Protein AF-A0A4Y1ZIG0-F1 (afdb_monomer_lite)

Sequence (84 aa):
MYGHQFYHASIHEKVKFLNQQLADKKSFNAICEENFLDPEDVKTEMRRKGYYYFRELNWFVHISNLNHEDTDYSDRTVVNSESS

Structure (mmCIF, N/CA/C/O backbone):
data_AF-A0A4Y1ZIG0-F1
#
_entry.id   AF-A0A4Y1ZIG0-F1
#
loop_
_atom_site.group_PDB
_atom_site.id
_atom_site.type_symbol
_atom_site.label_atom_id
_atom_site.label_alt_id
_atom_site.label_comp_id
_atom_site.label_asym_id
_atom_site.label_entity_id
_atom_site.label_seq_id
_atom_site.pdbx_PDB_ins_code
_atom_site.Cartn_x
_atom_site.Cartn_y
_atom_site.Cartn_z
_atom_site.occupancy
_atom_site.B_iso_or_equiv
_atom_site.auth_seq_id
_atom_site.auth_comp_id
_atom_site.auth_asym_id
_atom_site.auth_atom_id
_atom_site.pdbx_PDB_model_num
ATOM 1 N N . MET A 1 1 ? 11.007 -5.828 -5.230 1.00 50.72 1 MET A N 1
ATOM 2 C CA . MET A 1 1 ? 10.912 -7.127 -4.520 1.00 50.72 1 MET A CA 1
ATOM 3 C C . MET A 1 1 ? 10.017 -8.002 -5.383 1.00 50.72 1 MET A C 1
ATOM 5 O O . MET A 1 1 ? 9.019 -7.483 -5.858 1.00 50.72 1 MET A O 1
ATOM 9 N N . TYR A 1 2 ? 10.385 -9.247 -5.695 1.00 57.00 2 TYR A N 1
ATOM 10 C CA . TYR A 1 2 ? 9.563 -10.079 -6.588 1.00 57.00 2 TYR A CA 1
ATOM 11 C C . TYR A 1 2 ? 8.175 -10.265 -5.959 1.00 57.00 2 TYR A C 1
ATOM 13 O O . TYR A 1 2 ? 8.114 -10.695 -4.808 1.00 57.00 2 TYR A O 1
ATOM 21 N N . GLY A 1 3 ? 7.087 -9.941 -6.673 1.00 63.66 3 GLY A N 1
ATOM 22 C CA . GLY A 1 3 ? 5.711 -9.942 -6.144 1.00 63.66 3 GLY A CA 1
ATOM 23 C C . GLY A 1 3 ? 5.317 -11.215 -5.380 1.00 63.66 3 GLY A C 1
ATOM 24 O O . GLY A 1 3 ? 4.554 -11.165 -4.423 1.00 63.66 3 GLY A O 1
ATOM 25 N N . HIS A 1 4 ? 5.949 -12.348 -5.689 1.00 69.75 4 HIS A N 1
ATOM 26 C CA . HIS A 1 4 ? 5.808 -13.600 -4.944 1.00 69.75 4 HIS A CA 1
ATOM 27 C C . HIS A 1 4 ? 6.185 -13.486 -3.453 1.00 69.75 4 HIS A C 1
ATOM 29 O O . HIS A 1 4 ? 5.497 -14.029 -2.594 1.00 69.75 4 HIS A O 1
ATOM 35 N N . GLN A 1 5 ? 7.258 -12.759 -3.121 1.00 77.69 5 GLN A N 1
ATOM 36 C CA . GLN A 1 5 ? 7.686 -12.530 -1.734 1.00 77.69 5 GLN A CA 1
ATOM 37 C C . GLN A 1 5 ? 6.700 -11.639 -0.980 1.00 77.69 5 GLN A C 1
ATOM 39 O O . GLN A 1 5 ? 6.517 -11.817 0.222 1.00 77.69 5 GLN A O 1
ATOM 44 N N . PHE A 1 6 ? 6.043 -10.715 -1.689 1.00 83.12 6 PHE A N 1
ATOM 45 C CA . PHE A 1 6 ? 5.016 -9.870 -1.099 1.00 83.12 6 PHE A CA 1
ATOM 46 C C . PHE A 1 6 ? 3.868 -10.732 -0.581 1.00 83.12 6 PHE A C 1
ATOM 48 O O . PHE A 1 6 ? 3.542 -10.628 0.593 1.00 83.12 6 PHE A O 1
ATOM 55 N N . TYR A 1 7 ? 3.314 -11.642 -1.391 1.00 80.31 7 TYR A N 1
ATOM 56 C CA . TYR A 1 7 ? 2.157 -12.449 -0.983 1.00 80.31 7 TYR A CA 1
ATOM 57 C C . TYR A 1 7 ? 2.421 -13.383 0.207 1.00 80.31 7 TYR A C 1
ATOM 59 O O . TYR A 1 7 ? 1.488 -13.643 0.968 1.00 80.31 7 TYR A O 1
ATOM 67 N N . HIS A 1 8 ? 3.666 -13.820 0.417 1.00 85.75 8 HIS A N 1
ATOM 68 C CA . HIS A 1 8 ? 4.052 -14.632 1.578 1.00 85.75 8 HIS A CA 1
ATOM 69 C C . HIS A 1 8 ? 4.318 -13.825 2.858 1.00 85.75 8 HIS A C 1
ATOM 71 O O . HIS A 1 8 ? 4.368 -14.417 3.935 1.00 85.75 8 HIS A O 1
ATOM 77 N N . ALA A 1 9 ? 4.495 -12.505 2.763 1.00 87.81 9 ALA A N 1
ATOM 78 C CA . ALA A 1 9 ? 4.738 -11.659 3.925 1.00 87.81 9 ALA A CA 1
ATOM 79 C C . ALA A 1 9 ? 3.487 -11.527 4.808 1.00 87.81 9 ALA A C 1
ATOM 81 O O . ALA A 1 9 ? 2.347 -11.661 4.348 1.00 87.81 9 ALA A O 1
ATOM 82 N N . SER A 1 10 ? 3.687 -11.222 6.090 1.00 89.81 10 SER A N 1
ATOM 83 C CA . SER A 1 10 ? 2.571 -10.936 6.990 1.00 89.81 10 SER A CA 1
ATOM 84 C C . SER A 1 10 ? 1.836 -9.661 6.564 1.00 89.81 10 SER A C 1
ATOM 86 O O . SER A 1 10 ? 2.417 -8.749 5.973 1.00 89.81 10 SER A O 1
ATOM 88 N N . ILE A 1 11 ? 0.547 -9.550 6.906 1.00 89.25 11 ILE A N 1
ATOM 89 C CA . ILE A 1 11 ? -0.239 -8.352 6.569 1.00 89.25 11 ILE A CA 1
ATOM 90 C C . ILE A 1 11 ? 0.400 -7.068 7.116 1.00 89.25 11 ILE A C 1
ATOM 92 O O . ILE A 1 11 ? 0.406 -6.041 6.442 1.00 89.25 11 ILE A O 1
ATOM 96 N N . HIS A 1 12 ? 1.002 -7.140 8.305 1.00 88.12 12 HIS A N 1
ATOM 97 C CA . HIS A 1 12 ? 1.665 -6.004 8.933 1.00 88.12 12 HIS A CA 1
ATOM 98 C C . HIS A 1 12 ? 2.885 -5.542 8.122 1.00 88.12 12 HIS A C 1
ATOM 100 O O . HIS A 1 12 ? 3.061 -4.346 7.893 1.00 88.12 12 HIS A O 1
ATOM 106 N N . GLU A 1 13 ? 3.699 -6.481 7.634 1.00 90.50 13 GLU A N 1
ATOM 107 C CA . GLU A 1 13 ? 4.845 -6.183 6.768 1.00 90.50 13 GLU A CA 1
ATOM 108 C C . GLU A 1 13 ? 4.404 -5.616 5.420 1.00 90.50 13 GLU A C 1
ATOM 110 O O . GLU A 1 13 ? 4.971 -4.624 4.963 1.00 90.50 13 GLU A O 1
ATOM 115 N N . LYS A 1 14 ? 3.353 -6.188 4.818 1.00 91.19 14 LYS A N 1
ATOM 116 C CA . LYS A 1 14 ? 2.779 -5.697 3.558 1.00 91.19 14 LYS A CA 1
ATOM 117 C C . LYS A 1 14 ? 2.314 -4.246 3.686 1.00 91.19 14 LYS A C 1
ATOM 119 O O . LYS A 1 14 ? 2.680 -3.408 2.866 1.00 91.19 14 LYS A O 1
ATOM 124 N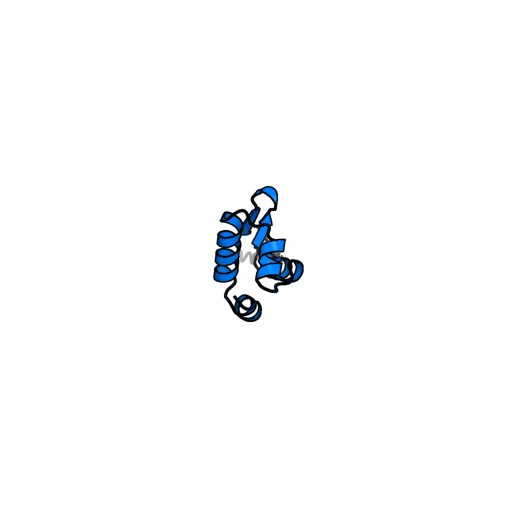 N . VAL A 1 15 ? 1.545 -3.930 4.730 1.00 91.50 15 VAL A N 1
ATOM 125 C CA . VAL A 1 15 ? 1.043 -2.569 4.985 1.00 91.50 15 VAL A CA 1
ATOM 126 C C . VAL A 1 15 ? 2.193 -1.604 5.256 1.00 91.50 15 VAL A C 1
ATOM 128 O O . VAL A 1 15 ? 2.201 -0.498 4.720 1.00 91.50 15 VAL A O 1
ATOM 131 N N . LYS A 1 16 ? 3.188 -2.019 6.049 1.00 91.94 16 LYS A N 1
ATOM 132 C CA . LYS A 1 16 ? 4.377 -1.206 6.320 1.00 91.94 16 LYS A CA 1
ATOM 133 C C . LYS A 1 16 ? 5.130 -0.874 5.032 1.00 91.94 16 LYS A C 1
ATOM 135 O O . LYS A 1 16 ? 5.429 0.293 4.806 1.00 91.94 16 LYS A O 1
ATOM 140 N N . PHE A 1 17 ? 5.382 -1.871 4.185 1.00 90.62 17 PHE A N 1
ATOM 141 C CA . PHE A 1 17 ? 6.033 -1.684 2.889 1.00 90.62 17 PHE A CA 1
ATOM 142 C C . PHE A 1 17 ? 5.241 -0.731 1.988 1.00 90.62 17 PHE A C 1
ATOM 144 O O . PHE A 1 17 ? 5.793 0.249 1.493 1.00 90.62 17 PHE A O 1
ATOM 151 N N . LEU A 1 18 ? 3.937 -0.975 1.814 1.00 91.06 18 LEU A N 1
ATOM 152 C CA . LEU A 1 18 ? 3.086 -0.135 0.971 1.00 91.06 18 LEU A CA 1
ATOM 153 C C . LEU A 1 18 ? 3.079 1.313 1.461 1.00 91.06 18 LEU A C 1
ATOM 155 O O . LEU A 1 18 ? 3.303 2.222 0.672 1.00 91.06 18 LEU A O 1
ATOM 159 N N . ASN A 1 19 ? 2.892 1.538 2.760 1.00 92.25 19 ASN A N 1
ATOM 160 C CA . ASN A 1 19 ? 2.854 2.884 3.325 1.00 92.25 19 ASN A CA 1
ATOM 161 C C . ASN A 1 19 ? 4.206 3.607 3.240 1.00 92.25 19 ASN A C 1
ATOM 163 O O . ASN A 1 19 ? 4.226 4.811 3.009 1.00 92.25 19 ASN A O 1
ATOM 167 N N . GLN A 1 20 ? 5.330 2.892 3.361 1.00 91.50 20 GLN A N 1
ATOM 168 C CA . GLN A 1 20 ? 6.660 3.466 3.119 1.00 91.50 20 GLN A CA 1
ATOM 169 C C . GLN A 1 20 ? 6.810 3.935 1.667 1.00 91.50 20 GLN A C 1
ATOM 171 O O . GLN A 1 20 ? 7.190 5.075 1.430 1.00 91.50 20 GLN A O 1
ATOM 176 N N . GLN A 1 21 ? 6.429 3.099 0.701 1.00 89.81 21 GLN A N 1
ATOM 177 C CA . GLN A 1 21 ? 6.504 3.454 -0.719 1.00 89.81 21 GLN A CA 1
ATOM 178 C C . GLN A 1 21 ? 5.535 4.589 -1.094 1.00 89.81 21 GLN A C 1
ATOM 180 O O . GLN A 1 21 ? 5.834 5.421 -1.950 1.00 89.81 21 GLN A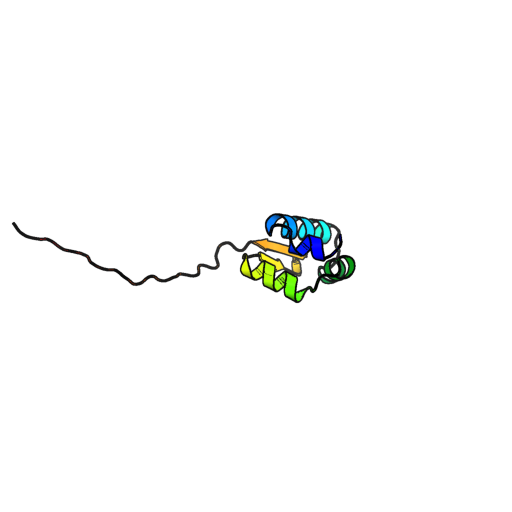 O 1
ATOM 185 N N . LEU A 1 22 ? 4.361 4.634 -0.459 1.00 90.31 22 LEU A N 1
ATOM 186 C CA . LEU A 1 22 ? 3.373 5.689 -0.668 1.00 90.31 22 LEU A CA 1
ATOM 187 C C . LEU A 1 22 ? 3.806 7.034 -0.053 1.00 90.31 22 LEU A C 1
ATOM 189 O O . LEU A 1 22 ? 3.439 8.089 -0.582 1.00 90.31 22 LEU A O 1
ATOM 193 N N . ALA A 1 23 ? 4.606 7.012 1.021 1.00 89.56 23 ALA A N 1
ATOM 194 C CA . ALA A 1 23 ? 5.187 8.211 1.627 1.00 89.56 23 ALA A CA 1
ATOM 195 C C . ALA A 1 23 ? 6.151 8.934 0.669 1.00 89.56 23 ALA A C 1
ATOM 197 O O . ALA A 1 23 ? 6.184 10.165 0.646 1.00 89.56 23 ALA A O 1
ATOM 198 N N . ASP A 1 24 ? 6.825 8.191 -0.214 1.00 84.94 24 ASP A N 1
ATOM 199 C CA . ASP A 1 24 ? 7.673 8.731 -1.287 1.00 84.94 24 ASP A CA 1
ATOM 200 C C . ASP A 1 24 ? 6.866 9.346 -2.455 1.00 84.94 24 ASP A C 1
ATOM 202 O O . ASP A 1 24 ? 7.389 9.578 -3.545 1.00 84.94 24 ASP A O 1
ATOM 206 N N . LYS A 1 25 ? 5.569 9.625 -2.243 1.00 72.62 25 LYS A N 1
ATOM 207 C CA . LYS A 1 25 ? 4.611 10.196 -3.210 1.00 72.62 25 LYS A CA 1
ATOM 208 C C . LYS A 1 25 ? 4.407 9.369 -4.481 1.00 72.62 25 LYS A C 1
ATOM 210 O O . LYS A 1 25 ? 3.871 9.877 -5.469 1.00 72.62 25 LYS A O 1
ATOM 215 N N . LYS A 1 26 ? 4.766 8.085 -4.468 1.00 80.44 26 LYS A N 1
ATOM 216 C CA . LYS A 1 26 ? 4.372 7.163 -5.535 1.00 80.44 26 LYS A CA 1
ATOM 217 C C . LYS A 1 26 ? 2.875 6.876 -5.439 1.00 80.44 26 LYS A C 1
ATOM 219 O O . LYS A 1 26 ? 2.312 6.779 -4.348 1.00 80.44 26 LYS A O 1
ATOM 224 N N . SER A 1 27 ? 2.219 6.743 -6.590 1.00 89.12 27 SER A N 1
ATOM 225 C CA . SER A 1 27 ? 0.833 6.273 -6.622 1.00 89.12 27 SER A CA 1
ATOM 226 C C . SER A 1 27 ? 0.783 4.783 -6.289 1.00 89.12 27 SER A C 1
ATOM 228 O O . SER A 1 27 ? 1.701 4.040 -6.639 1.00 89.12 27 SER A O 1
ATOM 230 N N . PHE A 1 28 ? -0.302 4.328 -5.662 1.00 91.38 28 PHE A N 1
ATOM 231 C CA . PHE A 1 28 ? -0.490 2.904 -5.372 1.00 91.38 28 PHE A CA 1
ATOM 232 C C . PHE A 1 28 ? -0.344 2.022 -6.622 1.00 91.38 28 PHE A C 1
ATOM 234 O O . PHE A 1 28 ? 0.352 1.014 -6.579 1.00 91.38 28 PHE A O 1
ATOM 241 N N . ASN A 1 29 ? -0.907 2.449 -7.757 1.00 90.50 29 ASN A N 1
ATOM 242 C CA . ASN A 1 29 ? -0.801 1.710 -9.016 1.00 90.50 29 ASN A CA 1
ATOM 243 C C . ASN A 1 29 ? 0.652 1.581 -9.499 1.00 90.50 29 ASN A C 1
ATOM 245 O O . ASN A 1 29 ? 1.044 0.502 -9.925 1.00 90.50 29 ASN A O 1
ATOM 249 N N . ALA A 1 30 ? 1.459 2.640 -9.378 1.00 90.69 30 ALA A N 1
ATOM 250 C CA . ALA A 1 30 ? 2.875 2.586 -9.744 1.00 90.69 30 ALA A CA 1
ATOM 251 C C . ALA A 1 30 ? 3.664 1.630 -8.834 1.00 90.69 30 ALA A C 1
ATOM 253 O O . ALA A 1 30 ? 4.517 0.886 -9.304 1.00 90.69 30 ALA A O 1
ATOM 254 N N . ILE A 1 31 ? 3.350 1.599 -7.533 1.00 90.75 31 ILE A N 1
ATOM 255 C CA . ILE A 1 31 ? 3.972 0.656 -6.589 1.00 90.75 31 ILE A CA 1
ATOM 256 C C . ILE A 1 31 ? 3.616 -0.785 -6.961 1.00 90.75 31 ILE A C 1
ATOM 258 O O . ILE A 1 31 ? 4.484 -1.658 -6.924 1.00 90.75 31 ILE A O 1
ATOM 262 N N . CYS A 1 32 ? 2.358 -1.036 -7.323 1.00 90.94 32 CYS A N 1
ATOM 263 C CA . CYS A 1 32 ? 1.912 -2.344 -7.786 1.00 90.94 32 CYS A CA 1
ATOM 264 C C . CYS A 1 32 ? 2.636 -2.767 -9.070 1.00 90.94 32 CYS A C 1
ATOM 266 O O . CYS A 1 32 ? 3.174 -3.869 -9.116 1.00 90.94 32 CYS A O 1
ATOM 268 N N . GLU A 1 33 ? 2.733 -1.881 -10.060 1.00 89.88 33 GLU A N 1
ATOM 269 C CA . GLU A 1 33 ? 3.427 -2.139 -11.326 1.00 89.88 33 GLU A CA 1
ATOM 270 C C . GLU A 1 33 ? 4.917 -2.459 -11.116 1.00 89.88 33 GLU A C 1
ATOM 272 O O . GLU A 1 33 ? 5.399 -3.492 -11.577 1.00 89.88 33 GLU A O 1
ATOM 277 N N . GLU A 1 34 ? 5.632 -1.647 -10.329 1.00 89.25 34 GLU A N 1
ATOM 278 C CA . GLU A 1 34 ? 7.055 -1.854 -10.012 1.00 89.25 34 GLU A CA 1
ATOM 279 C C . GLU A 1 34 ? 7.336 -3.184 -9.290 1.00 89.25 34 GLU A C 1
ATOM 281 O O . GLU A 1 34 ? 8.450 -3.711 -9.351 1.00 89.25 34 GLU A O 1
ATOM 286 N 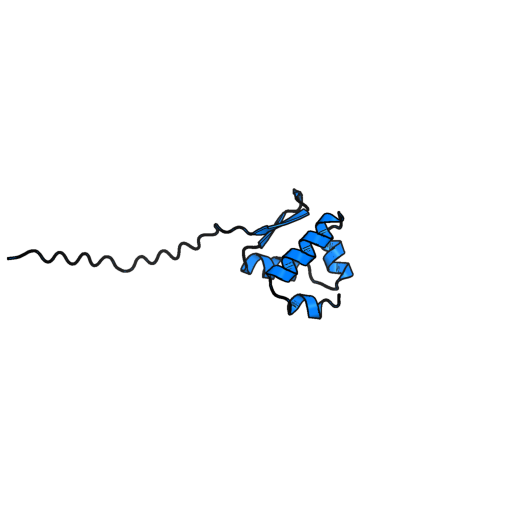N . ASN A 1 35 ? 6.347 -3.716 -8.567 1.00 87.25 35 ASN A N 1
ATOM 287 C CA . ASN A 1 35 ? 6.483 -4.943 -7.782 1.00 87.25 35 ASN A CA 1
ATOM 288 C C . ASN A 1 35 ? 5.733 -6.136 -8.391 1.00 87.25 35 ASN A C 1
ATOM 290 O O . ASN A 1 35 ? 5.693 -7.194 -7.761 1.00 87.25 35 ASN A O 1
ATOM 294 N N . PHE A 1 36 ? 5.197 -5.998 -9.609 1.00 88.19 36 PHE A N 1
ATOM 295 C CA . PHE A 1 36 ? 4.411 -7.032 -10.292 1.00 88.19 36 PHE A CA 1
ATOM 296 C C . PHE A 1 36 ? 3.242 -7.546 -9.434 1.00 88.19 36 PHE A C 1
ATOM 298 O O . PHE A 1 36 ? 3.038 -8.752 -9.293 1.00 88.19 36 PHE A O 1
ATOM 305 N N . LEU A 1 37 ? 2.512 -6.621 -8.812 1.00 89.31 37 LEU A N 1
ATOM 306 C CA . LEU A 1 37 ? 1.337 -6.897 -7.990 1.00 89.31 37 LEU A CA 1
ATOM 307 C C . LEU A 1 37 ? 0.070 -6.474 -8.727 1.00 89.31 37 LEU A C 1
ATOM 309 O O . LEU A 1 37 ? 0.048 -5.423 -9.369 1.00 89.31 37 LEU A O 1
ATOM 313 N N . ASP A 1 38 ? -1.004 -7.239 -8.555 1.00 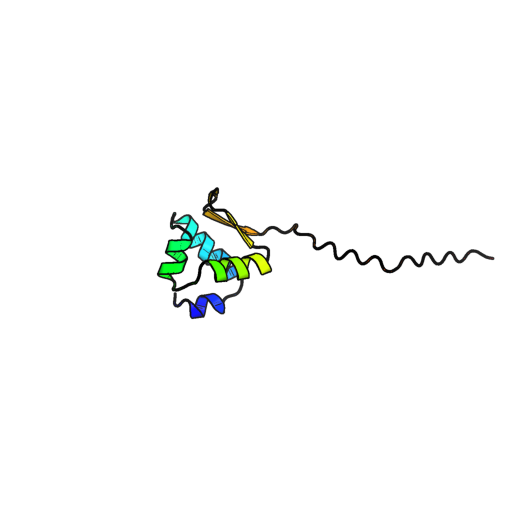90.62 38 ASP A N 1
ATOM 314 C CA . ASP A 1 38 ? -2.328 -6.799 -8.983 1.00 90.62 38 ASP A CA 1
ATOM 315 C C . ASP A 1 38 ? -2.934 -5.857 -7.916 1.00 90.62 38 ASP A C 1
ATOM 317 O O . ASP A 1 38 ? -3.056 -6.236 -6.743 1.00 90.62 38 ASP A O 1
ATOM 321 N N . PRO A 1 39 ? -3.287 -4.608 -8.274 1.00 91.19 39 PRO A N 1
ATOM 322 C CA . PRO A 1 39 ? -3.795 -3.631 -7.317 1.00 91.19 39 PRO A CA 1
ATOM 323 C C . PRO A 1 39 ? -5.143 -4.029 -6.703 1.00 91.19 39 PRO A C 1
ATOM 325 O O . PRO A 1 39 ? -5.405 -3.677 -5.549 1.00 91.19 39 PRO A O 1
ATOM 328 N N . GLU A 1 40 ? -6.001 -4.743 -7.431 1.00 92.06 40 GLU A N 1
ATOM 329 C CA . GLU A 1 40 ? -7.297 -5.195 -6.926 1.00 92.06 40 GLU A CA 1
ATOM 330 C C . GLU A 1 40 ? -7.145 -6.400 -5.998 1.00 92.06 40 GLU A C 1
ATOM 332 O O . GLU A 1 40 ? -7.801 -6.441 -4.950 1.00 92.06 40 GLU A O 1
ATOM 337 N N . ASP A 1 41 ? -6.219 -7.313 -6.289 1.00 91.19 41 ASP A N 1
ATOM 338 C CA . ASP A 1 41 ? -5.895 -8.415 -5.377 1.00 91.19 41 ASP A CA 1
ATOM 339 C C . ASP A 1 41 ? -5.334 -7.894 -4.054 1.00 91.19 41 ASP A C 1
ATOM 341 O O . ASP A 1 41 ? -5.789 -8.294 -2.978 1.00 91.19 41 ASP A O 1
ATOM 345 N N . VAL A 1 42 ? -4.391 -6.946 -4.113 1.00 91.44 42 VAL A N 1
ATOM 346 C CA . VAL A 1 42 ? -3.807 -6.338 -2.910 1.00 91.44 42 VAL A CA 1
ATOM 347 C C . VAL A 1 42 ? -4.888 -5.635 -2.092 1.00 91.44 42 VAL A C 1
ATOM 349 O O . VAL A 1 42 ? -4.989 -5.867 -0.889 1.00 91.44 42 VAL A O 1
ATOM 352 N N . LYS A 1 43 ? -5.748 -4.816 -2.713 1.00 91.69 43 LYS A N 1
ATOM 353 C CA . LYS A 1 43 ? -6.864 -4.169 -2.000 1.00 91.69 43 LYS A CA 1
ATOM 354 C C . LYS A 1 43 ? -7.819 -5.190 -1.388 1.00 91.69 43 LYS A C 1
ATOM 356 O O . LYS A 1 43 ? -8.275 -4.987 -0.265 1.00 91.69 43 LYS A O 1
ATOM 361 N N . THR A 1 44 ? -8.127 -6.267 -2.105 1.00 91.25 44 THR A N 1
ATOM 362 C CA . THR A 1 44 ? -9.031 -7.322 -1.634 1.00 91.25 44 THR A CA 1
ATOM 363 C C . THR A 1 44 ? -8.451 -8.037 -0.420 1.00 91.25 44 THR A C 1
ATOM 365 O O . THR A 1 44 ? -9.152 -8.225 0.577 1.00 91.25 44 THR A O 1
ATOM 368 N N . GLU A 1 45 ? -7.166 -8.388 -0.459 1.00 90.25 45 GLU A N 1
ATOM 369 C CA . GLU A 1 45 ? -6.476 -9.002 0.673 1.00 90.25 45 GLU A CA 1
ATOM 370 C C . GLU A 1 45 ? -6.435 -8.061 1.887 1.00 90.25 45 GLU A C 1
ATOM 372 O O . GLU A 1 45 ? -6.793 -8.460 2.998 1.00 90.25 45 GLU A O 1
ATOM 377 N N . MET A 1 46 ? -6.072 -6.795 1.668 1.00 90.94 46 MET A N 1
ATOM 378 C CA . MET A 1 46 ? -6.024 -5.758 2.704 1.00 90.94 46 MET A CA 1
ATOM 379 C C . MET A 1 46 ? -7.388 -5.568 3.366 1.00 90.94 46 MET A C 1
ATOM 381 O O . MET A 1 46 ? -7.492 -5.570 4.596 1.00 90.94 46 MET A O 1
ATOM 385 N N . ARG A 1 47 ? -8.454 -5.511 2.561 1.00 90.62 47 ARG A N 1
ATOM 386 C CA . ARG A 1 47 ? -9.829 -5.339 3.036 1.00 90.62 47 ARG A CA 1
ATOM 387 C C . ARG A 1 47 ? -10.279 -6.496 3.928 1.00 90.62 47 ARG A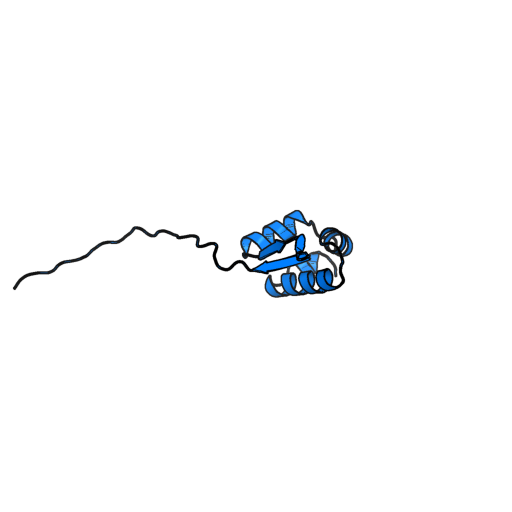 C 1
ATOM 389 O O . ARG A 1 47 ? -10.886 -6.248 4.966 1.00 90.62 47 ARG A O 1
ATOM 396 N N . ARG A 1 48 ? -9.920 -7.745 3.596 1.00 89.06 48 ARG A N 1
ATOM 397 C CA . ARG A 1 48 ? -10.193 -8.930 4.443 1.00 89.06 48 ARG A CA 1
ATOM 398 C C . ARG A 1 48 ? -9.541 -8.849 5.826 1.00 89.06 48 ARG A C 1
ATOM 400 O O . ARG A 1 48 ? -9.923 -9.591 6.724 1.00 89.06 48 ARG A O 1
ATOM 407 N N . LYS A 1 49 ? -8.541 -7.984 5.989 1.00 89.31 49 LYS A N 1
ATOM 408 C CA . LYS A 1 49 ? -7.819 -7.749 7.243 1.00 89.31 49 LYS A CA 1
ATOM 409 C C . LYS A 1 49 ? -8.135 -6.385 7.863 1.00 89.31 49 LYS A C 1
ATOM 411 O O . LYS A 1 49 ? -7.428 -5.971 8.770 1.00 89.31 49 LYS A O 1
ATOM 416 N N . GLY A 1 50 ? -9.164 -5.691 7.374 1.00 91.12 50 GLY A N 1
ATOM 417 C CA . GLY A 1 50 ? -9.589 -4.393 7.903 1.00 91.12 50 GLY A CA 1
ATOM 418 C C . GLY A 1 50 ? -8.761 -3.200 7.418 1.00 91.12 50 GLY A C 1
ATOM 419 O O . GLY A 1 50 ? -8.930 -2.101 7.940 1.00 91.12 50 GLY A O 1
ATOM 420 N N . TYR A 1 51 ? -7.884 -3.376 6.427 1.00 93.12 51 TYR A N 1
ATOM 421 C CA . TYR A 1 51 ? -7.089 -2.293 5.846 1.00 93.12 51 TYR A CA 1
ATOM 422 C C . TYR A 1 51 ? -7.728 -1.740 4.571 1.00 93.12 51 TYR A C 1
ATOM 424 O O . TYR A 1 51 ? -8.109 -2.486 3.669 1.00 93.12 51 TYR A O 1
ATOM 432 N N . TYR A 1 52 ? -7.787 -0.414 4.470 1.00 92.06 52 TYR A N 1
ATOM 433 C CA . TYR A 1 52 ? -8.386 0.298 3.343 1.00 92.06 52 TYR A CA 1
ATOM 434 C C . TYR A 1 52 ? -7.417 1.335 2.786 1.00 92.06 52 TYR A C 1
ATOM 436 O O . TYR A 1 52 ? -6.798 2.083 3.543 1.00 92.06 52 TYR A O 1
ATOM 444 N N . TYR A 1 53 ? -7.302 1.382 1.458 1.00 92.06 53 TYR A N 1
ATOM 445 C CA . TYR A 1 53 ? -6.528 2.408 0.767 1.00 92.06 53 TYR A CA 1
ATOM 446 C C . TYR A 1 53 ? -7.352 3.686 0.608 1.00 92.06 53 TYR A C 1
ATOM 448 O O . TYR A 1 53 ? -8.397 3.676 -0.046 1.00 92.06 53 TYR A O 1
ATOM 456 N N . PHE A 1 54 ? -6.849 4.790 1.153 1.00 90.38 54 PHE A N 1
ATOM 457 C CA . PHE A 1 54 ? -7.419 6.121 0.987 1.00 90.38 54 PHE A CA 1
ATOM 458 C C . PHE A 1 54 ? -6.565 6.917 0.007 1.00 90.38 54 PHE A C 1
ATOM 460 O O . PHE A 1 54 ? -5.436 7.290 0.319 1.00 90.38 54 PHE A O 1
ATOM 467 N N . ARG A 1 55 ? -7.116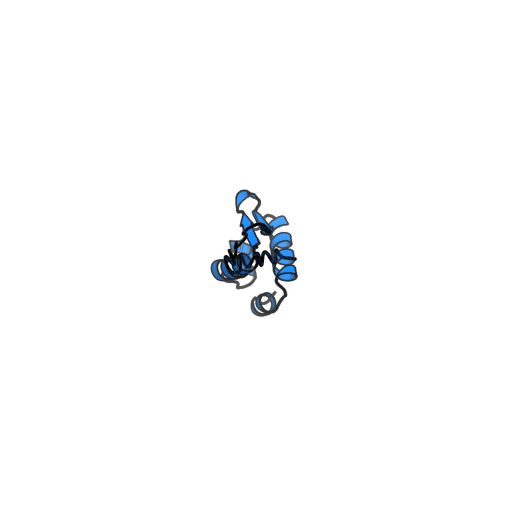 7.209 -1.176 1.00 87.00 55 ARG A N 1
ATOM 468 C CA . ARG A 1 55 ? -6.413 7.961 -2.227 1.00 87.00 55 ARG A CA 1
ATOM 469 C C . ARG A 1 55 ? -6.019 9.370 -1.775 1.00 87.00 55 ARG A C 1
ATOM 471 O O . ARG A 1 55 ? -4.943 9.829 -2.130 1.00 87.00 55 ARG A O 1
ATOM 478 N N . GLU A 1 56 ? -6.870 10.028 -0.993 1.00 86.62 56 GLU A N 1
ATOM 479 C CA . GLU A 1 56 ? -6.640 11.390 -0.482 1.00 86.62 56 GLU A CA 1
ATOM 480 C C . GLU A 1 56 ? -5.448 11.460 0.474 1.00 86.62 56 GLU A C 1
ATOM 482 O O . GLU A 1 56 ? -4.672 12.409 0.433 1.00 86.62 56 GLU A O 1
ATOM 487 N N . LEU A 1 57 ? -5.276 10.423 1.294 1.00 86.00 57 LEU A N 1
ATOM 488 C CA . LEU A 1 57 ? -4.144 10.290 2.211 1.00 86.00 57 LEU A CA 1
ATOM 489 C C . LEU A 1 57 ? -2.936 9.621 1.550 1.00 86.00 57 LEU A C 1
ATOM 491 O O . LEU A 1 57 ? -1.850 9.618 2.119 1.00 86.00 57 LEU A O 1
ATOM 495 N N . ASN A 1 58 ? -3.143 9.026 0.372 1.00 90.00 58 ASN A N 1
ATOM 496 C CA . ASN A 1 58 ? -2.232 8.093 -0.271 1.00 90.00 58 ASN A CA 1
ATOM 497 C C . ASN A 1 58 ? -1.712 7.045 0.731 1.00 90.00 58 ASN A C 1
ATOM 499 O O . ASN A 1 58 ? -0.513 6.866 0.866 1.00 90.00 58 ASN A O 1
ATOM 503 N N . TRP A 1 59 ? -2.599 6.397 1.493 1.00 92.50 59 TRP A N 1
ATOM 504 C CA . TRP A 1 59 ? -2.189 5.560 2.630 1.00 92.50 59 TRP A CA 1
ATOM 505 C C . TRP A 1 59 ? -3.157 4.396 2.878 1.00 92.50 59 TRP A C 1
ATOM 507 O O . TRP A 1 59 ? -4.356 4.516 2.615 1.00 92.50 59 TRP A O 1
ATOM 517 N N . PHE A 1 60 ? -2.653 3.279 3.415 1.00 92.44 60 PHE A N 1
ATOM 518 C CA . PHE A 1 60 ? -3.464 2.169 3.930 1.00 92.44 60 PHE A CA 1
ATOM 519 C C . PHE A 1 60 ? -3.708 2.304 5.431 1.00 92.44 60 PHE A C 1
ATOM 521 O O . PHE A 1 60 ? -2.770 2.241 6.231 1.00 92.44 60 PHE A O 1
ATOM 528 N N . VAL A 1 61 ? -4.975 2.433 5.817 1.00 90.81 61 VAL A N 1
ATOM 529 C CA . VAL A 1 61 ? -5.396 2.638 7.209 1.00 90.81 61 VAL A CA 1
ATOM 530 C C . VAL A 1 61 ? -6.168 1.420 7.705 1.00 90.81 61 VAL A C 1
ATOM 532 O O . VAL A 1 61 ? -6.990 0.869 6.974 1.00 90.81 61 VAL A O 1
ATOM 535 N N . HIS A 1 62 ? -5.898 1.000 8.943 1.00 92.56 62 HIS A N 1
ATOM 536 C CA . HIS A 1 62 ? -6.666 -0.043 9.619 1.00 92.56 62 HIS A CA 1
ATOM 537 C C . HIS A 1 62 ? -7.942 0.550 10.217 1.00 92.56 62 HIS A C 1
ATOM 539 O O . HIS A 1 62 ? -7.875 1.496 11.002 1.00 92.56 62 HIS A O 1
ATOM 545 N N . ILE A 1 63 ? -9.093 -0.017 9.874 1.00 87.06 63 ILE A N 1
ATOM 546 C CA . ILE A 1 63 ? -10.385 0.366 10.436 1.00 87.06 63 ILE A CA 1
ATOM 547 C C . ILE A 1 63 ? -10.822 -0.747 11.384 1.00 87.06 63 ILE A C 1
ATOM 549 O O . ILE A 1 63 ? -11.346 -1.772 10.961 1.00 87.06 63 ILE A O 1
ATOM 553 N N . SER A 1 64 ? -10.610 -0.526 12.681 1.00 72.06 64 SER A N 1
ATOM 554 C CA . SER A 1 64 ? -10.898 -1.505 13.737 1.00 72.06 64 SER A CA 1
ATOM 555 C C . SER A 1 64 ? -12.393 -1.656 14.076 1.00 72.06 64 SER A C 1
ATOM 557 O O . SER A 1 64 ? -12.726 -2.484 14.909 1.00 72.06 64 SER A O 1
ATOM 559 N N . ASN A 1 65 ? -13.285 -0.873 13.451 1.00 56.38 65 ASN A N 1
ATOM 560 C CA . ASN A 1 65 ? -14.714 -0.769 13.795 1.00 56.38 65 ASN A CA 1
ATOM 561 C C . ASN A 1 65 ? -15.658 -1.124 12.632 1.00 56.38 65 ASN A C 1
ATOM 563 O O . ASN A 1 65 ? -16.721 -0.529 12.474 1.00 56.38 65 ASN A O 1
ATOM 567 N N . LEU A 1 66 ? -15.310 -2.119 11.819 1.00 53.84 66 LEU A N 1
ATOM 568 C CA . LEU A 1 66 ? -16.361 -2.928 11.200 1.00 53.84 66 LEU A CA 1
ATOM 569 C C . LEU A 1 66 ? -16.690 -4.024 12.202 1.00 53.84 66 LEU A C 1
ATOM 571 O O . LEU A 1 66 ? -16.209 -5.148 12.083 1.00 53.84 66 LEU A O 1
ATOM 575 N N . ASN A 1 67 ? -17.469 -3.656 13.222 1.00 45.84 67 ASN A N 1
ATOM 576 C CA . ASN A 1 67 ? -18.204 -4.636 13.995 1.00 45.84 67 ASN A CA 1
ATOM 577 C C . ASN A 1 67 ? -19.036 -5.425 12.977 1.00 45.84 67 ASN A C 1
ATOM 579 O O . ASN A 1 67 ? -20.086 -4.970 12.526 1.00 45.84 67 ASN A O 1
ATOM 583 N N . HIS A 1 68 ? -18.567 -6.613 12.602 1.00 47.84 68 HIS A N 1
ATOM 584 C CA . HIS A 1 68 ? -19.502 -7.714 12.509 1.00 47.84 68 HIS A CA 1
ATOM 585 C C . HIS A 1 68 ? -19.993 -7.864 13.948 1.00 47.84 68 HIS A C 1
ATOM 587 O O . HIS A 1 68 ? -19.366 -8.514 14.779 1.00 47.84 68 HIS A O 1
ATOM 593 N N . GLU A 1 69 ? -21.050 -7.123 14.283 1.00 48.78 69 GLU A N 1
ATOM 594 C CA . GLU A 1 69 ? -21.990 -7.597 15.277 1.00 48.78 69 GLU A CA 1
ATOM 595 C C . GLU A 1 69 ? -22.499 -8.927 14.719 1.00 48.78 69 GLU A C 1
ATOM 597 O O . GLU A 1 69 ? -23.546 -8.988 14.079 1.00 48.78 69 GLU A O 1
ATOM 602 N N . ASP A 1 70 ? -21.729 -9.997 14.935 1.00 50.62 70 ASP A N 1
ATOM 603 C CA . ASP A 1 70 ? -22.301 -11.300 15.212 1.00 50.62 70 ASP A CA 1
ATOM 604 C C . ASP A 1 70 ? -23.192 -11.067 16.428 1.00 50.62 70 ASP A C 1
ATOM 606 O O . ASP A 1 70 ? -22.785 -11.118 17.589 1.00 50.62 70 ASP A O 1
ATOM 610 N N . THR A 1 71 ? -24.417 -10.657 16.122 1.00 51.03 71 THR A N 1
ATOM 611 C CA . THR A 1 71 ? -25.531 -10.635 17.042 1.00 51.03 71 THR A CA 1
ATOM 612 C C . THR A 1 71 ? -25.827 -12.104 17.305 1.00 51.03 71 THR A C 1
ATOM 614 O O . THR A 1 71 ? -26.709 -12.697 16.691 1.00 51.03 71 THR A O 1
ATOM 617 N N . ASP A 1 72 ? -25.046 -12.715 18.196 1.00 50.06 72 ASP A N 1
ATOM 618 C CA . ASP A 1 72 ? -25.455 -13.946 18.850 1.00 50.06 72 ASP A CA 1
ATOM 619 C C . ASP A 1 72 ? -26.614 -13.580 19.787 1.00 50.06 72 ASP A C 1
ATOM 621 O O . ASP A 1 72 ? -26.456 -13.190 20.944 1.00 50.06 72 ASP A O 1
ATOM 625 N N . TYR A 1 73 ? -27.811 -13.592 19.205 1.00 54.50 73 TYR A N 1
ATOM 626 C CA . TYR A 1 73 ? -29.091 -13.510 19.894 1.00 54.50 73 TYR A CA 1
ATOM 627 C C . TYR A 1 73 ? -29.504 -14.920 20.345 1.00 54.50 73 TYR A C 1
ATOM 629 O O . TYR A 1 73 ? -30.581 -15.410 20.016 1.00 54.50 73 TYR A O 1
ATOM 637 N N . SER A 1 74 ? -28.640 -15.593 21.098 1.00 56.72 74 SER A N 1
ATOM 638 C CA . SER A 1 74 ? -28.913 -16.895 21.711 1.00 56.72 74 SER A CA 1
ATOM 639 C C . SER A 1 74 ? -28.041 -17.002 22.963 1.00 56.72 74 SER A C 1
ATOM 641 O O . SER A 1 74 ? -26.920 -17.474 22.943 1.00 56.72 74 SER A O 1
ATOM 643 N N . ASP A 1 75 ? -28.458 -16.494 24.116 1.00 49.22 75 ASP A N 1
ATOM 644 C CA . ASP A 1 75 ? -29.357 -17.262 24.967 1.00 49.22 75 ASP A CA 1
ATOM 645 C C . ASP A 1 75 ? -29.794 -16.369 26.141 1.00 49.22 75 ASP A C 1
ATOM 647 O O . ASP A 1 75 ? -29.047 -16.110 27.085 1.00 49.22 75 ASP A O 1
ATOM 651 N N . ARG A 1 76 ? -31.024 -15.848 26.085 1.00 52.59 76 ARG A N 1
ATOM 652 C CA . ARG A 1 76 ? -31.708 -15.383 27.294 1.00 52.59 76 ARG A CA 1
ATOM 653 C C . ARG A 1 76 ? -32.294 -16.610 27.983 1.00 52.59 76 ARG A C 1
ATOM 655 O O . ARG A 1 76 ? -33.477 -16.887 27.820 1.00 52.59 76 ARG A O 1
ATOM 662 N N . THR A 1 77 ? -31.510 -17.282 28.814 1.00 53.50 77 THR A N 1
ATOM 663 C CA . THR A 1 77 ? -32.068 -18.030 29.944 1.00 53.50 77 THR A CA 1
ATOM 664 C C . THR A 1 77 ? -31.757 -17.285 31.235 1.00 53.50 77 THR A C 1
ATOM 666 O O . THR A 1 77 ? -30.851 -17.597 32.000 1.00 53.50 77 THR A O 1
ATOM 669 N N . VAL A 1 78 ? -32.565 -16.253 31.496 1.00 54.38 78 VAL A N 1
ATOM 670 C CA . VAL A 1 78 ? -32.793 -15.797 32.869 1.00 54.38 78 VAL A CA 1
ATOM 671 C C . VAL A 1 78 ? -33.544 -16.928 33.562 1.00 54.38 78 VAL A C 1
ATOM 673 O O . VAL A 1 78 ? -34.767 -17.020 33.479 1.00 54.38 78 VAL A O 1
ATOM 676 N N . VAL A 1 79 ? -32.810 -17.834 34.204 1.00 55.59 79 VAL A N 1
ATOM 677 C CA . VAL A 1 79 ? -33.406 -18.795 35.128 1.00 55.59 79 VAL A CA 1
ATOM 678 C C . VAL A 1 79 ? -33.657 -18.045 36.433 1.00 55.59 79 VAL A C 1
ATOM 680 O O . VAL A 1 79 ? -32.832 -18.044 37.344 1.00 55.59 79 VAL A O 1
ATOM 683 N N . ASN A 1 80 ? -34.802 -17.363 36.506 1.00 48.72 80 ASN A N 1
ATOM 684 C CA . ASN A 1 80 ? -35.400 -16.996 37.784 1.00 48.72 80 ASN A CA 1
ATOM 685 C C . ASN A 1 80 ? -35.702 -18.300 38.527 1.00 48.72 80 ASN A C 1
ATOM 687 O O . ASN A 1 80 ? -36.690 -18.971 38.239 1.00 48.72 80 ASN A O 1
ATOM 691 N N . SER A 1 81 ? -34.833 -18.664 39.462 1.00 51.22 81 SER A N 1
ATOM 692 C CA . SER A 1 81 ? -35.174 -19.615 40.515 1.00 51.22 81 SER A CA 1
ATOM 693 C C . SER A 1 81 ? -35.571 -18.789 41.733 1.00 51.22 81 SER A C 1
ATOM 695 O O . SER A 1 81 ? -34.746 -18.476 42.587 1.00 51.22 81 SER A O 1
ATOM 697 N N . GLU A 1 82 ? -36.827 -18.348 41.742 1.00 51.81 82 GLU A N 1
ATOM 698 C CA . GLU A 1 82 ? -37.523 -18.041 42.988 1.00 51.81 82 GLU A CA 1
ATOM 699 C C . GLU A 1 82 ? -37.892 -19.355 43.697 1.00 51.81 82 GLU A C 1
ATOM 701 O O . GLU A 1 82 ? -38.068 -20.386 43.046 1.00 51.81 82 GLU A O 1
ATOM 706 N N . SER A 1 83 ? -38.079 -19.242 45.018 1.00 49.62 83 SER A N 1
ATOM 707 C CA . SER A 1 83 ? -38.645 -20.231 45.953 1.00 49.62 83 SER A CA 1
ATOM 708 C C . SER A 1 83 ? -37.637 -21.240 46.525 1.00 49.62 83 SER A C 1
ATOM 710 O O . SER A 1 83 ? -36.925 -21.902 45.784 1.00 49.62 83 SER A O 1
ATOM 712 N N . SER A 1 84 ? -37.528 -21.468 47.835 1.00 48.00 84 SER A N 1
ATOM 713 C CA . SER A 1 84 ? -38.199 -20.960 49.043 1.00 48.00 84 SER A CA 1
ATOM 714 C C . SER A 1 84 ? -37.394 -21.428 50.257 1.00 48.00 84 SER A C 1
ATOM 716 O O . SER A 1 84 ? -36.658 -22.431 50.114 1.00 48.00 84 SER A O 1
#

Organism: NCBI:txid2078

Foldseek 3Di:
DALVVLVPDDLVVNQVVQQVVVVVVDASVVVCVVRVHDSVVNQVVCVVQQWHQDRVVSHIDHDPPPPPPPVPPDDPPPPPPDDD

Radius of gyration: 20.85 Å; chains: 1; bounding box: 50×32×60 Å

pLDDT: mean 78.62, std 16.85, range [45.84, 93.12]

Secondary structure (DSSP, 8-state):
--HHHHHHS-HHHHHHHHHHHHHTT--HHHHHHHTT--HHHHHHHHHHTTEEEETTTTEEEE-TT-------------------